Protein AF-A0A6H0IWJ4-F1 (afdb_monomer)

Radius of gyration: 12.51 Å; Cα contacts (8 Å, |Δi|>4): 118; chains: 1; bounding box: 27×22×34 Å

Nearest PDB structures (foldseek):
  6th6-assembly1_BT  TM=5.478E-01  e=1.620E-01  Thermococcus kodakarensis KOD1
  8ipb-assembly1_YA  TM=5.861E-01  e=1.914E+00  Triticum aestivum
  6zu5-assembly1_LS0  TM=5.522E-01  e=1.486E+00  Paranosema locustae
  8p5d-assembly1_LS0  TM=6.004E-01  e=5.271E+00  Spraguea lophii 42_110

Sequence (65 aa):
MTHYVCTVEFRDRASGAIDHFVRELSASDGSVASDEIERAFLTEHAGDQRDLEIAEIVCMPEGNH

pLDDT: mean 91.59, std 10.11, range [45.06, 97.94]

Solvent-accessible surface area (backbone atoms only — not comparable to full-atom values): 3861 Å² total; per-residue (Å²): 118,44,50,27,46,31,38,37,36,30,31,36,68,86,81,66,48,78,50,76,51,75,49,77,49,75,24,85,46,60,67,56,39,47,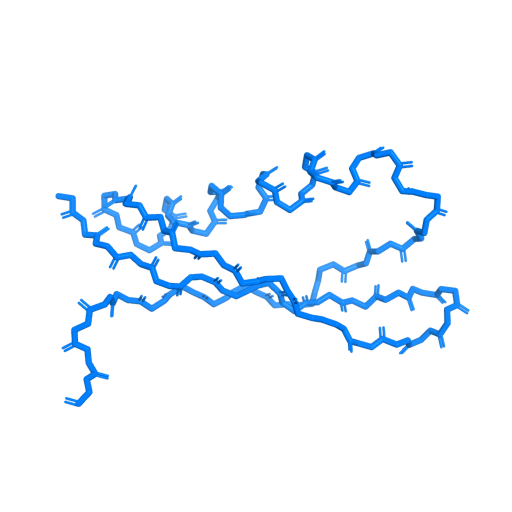56,51,51,50,52,50,53,49,61,77,46,66,82,52,92,67,58,70,43,80,76,47,78,49,58,44,63,73,82,85,126

Structure (mmCIF, N/CA/C/O backbone):
data_AF-A0A6H0IWJ4-F1
#
_entry.id   AF-A0A6H0IWJ4-F1
#
loop_
_atom_site.group_PDB
_atom_site.id
_atom_site.type_symbol
_atom_site.label_atom_id
_atom_site.label_alt_id
_atom_site.label_comp_id
_atom_site.label_asym_id
_atom_site.label_entity_id
_atom_site.label_seq_id
_atom_site.pdbx_PDB_ins_code
_atom_site.Cartn_x
_atom_site.Cartn_y
_atom_site.Cartn_z
_atom_site.occupancy
_atom_site.B_iso_or_equiv
_atom_site.auth_seq_id
_atom_site.auth_comp_id
_atom_site.auth_asym_id
_atom_site.auth_atom_id
_atom_site.pdbx_PDB_model_num
ATOM 1 N N . MET A 1 1 ? 12.053 5.748 -15.839 1.00 81.25 1 MET A N 1
ATOM 2 C CA . MET A 1 1 ? 10.932 5.809 -14.882 1.00 81.25 1 MET A CA 1
ATOM 3 C C . MET A 1 1 ? 9.870 4.874 -15.405 1.00 81.25 1 MET A C 1
ATOM 5 O O . MET A 1 1 ? 9.642 4.875 -16.611 1.00 81.25 1 MET A O 1
ATOM 9 N N . THR A 1 2 ? 9.304 4.066 -14.524 1.00 92.62 2 THR A N 1
ATOM 10 C CA . THR A 1 2 ? 8.309 3.042 -14.841 1.00 92.62 2 THR A CA 1
ATOM 11 C C . THR A 1 2 ? 6.989 3.463 -14.210 1.00 92.62 2 THR A C 1
ATOM 13 O O . THR A 1 2 ? 6.988 3.997 -13.098 1.00 92.62 2 THR A O 1
ATOM 16 N N . HIS A 1 3 ? 5.888 3.277 -14.934 1.00 95.19 3 HIS A N 1
ATOM 17 C CA . HIS A 1 3 ? 4.551 3.516 -14.405 1.00 95.19 3 HIS A CA 1
ATOM 18 C C . HIS A 1 3 ? 4.126 2.313 -13.564 1.00 95.19 3 HIS A C 1
ATOM 20 O O . HIS A 1 3 ? 4.310 1.180 -14.006 1.00 95.19 3 HIS A O 1
ATOM 26 N N . TYR A 1 4 ? 3.604 2.548 -12.365 1.00 95.50 4 TYR A N 1
ATOM 27 C CA . TYR A 1 4 ? 3.137 1.518 -11.446 1.00 95.50 4 TYR A CA 1
ATOM 28 C C . TYR A 1 4 ? 1.684 1.768 -11.068 1.00 95.50 4 TYR A C 1
ATOM 30 O O . TYR A 1 4 ? 1.293 2.899 -10.778 1.00 95.50 4 TYR A O 1
ATOM 38 N N . VAL A 1 5 ? 0.921 0.682 -10.991 1.00 96.31 5 VAL A N 1
ATOM 39 C CA . VAL A 1 5 ? -0.359 0.632 -10.290 1.00 96.31 5 VAL A CA 1
ATOM 40 C C . VAL A 1 5 ? -0.078 0.058 -8.905 1.00 96.31 5 VAL A C 1
ATOM 42 O O . VAL A 1 5 ? 0.320 -1.104 -8.778 1.00 96.31 5 VAL A O 1
ATOM 45 N N . CYS A 1 6 ? -0.238 0.883 -7.873 1.00 97.12 6 CYS A N 1
ATOM 46 C CA . CYS A 1 6 ? -0.015 0.500 -6.485 1.00 97.12 6 CYS A CA 1
ATOM 47 C C . CYS A 1 6 ? -1.344 0.352 -5.740 1.00 97.12 6 CYS A C 1
ATOM 49 O O . CYS A 1 6 ? -2.230 1.195 -5.873 1.00 97.12 6 CYS A O 1
ATOM 51 N N . THR A 1 7 ? -1.467 -0.704 -4.942 1.00 97.56 7 THR A N 1
ATOM 52 C CA . THR A 1 7 ? -2.605 -0.973 -4.056 1.00 97.56 7 THR A CA 1
ATOM 53 C C . THR A 1 7 ? -2.105 -1.097 -2.625 1.00 97.56 7 THR A C 1
ATOM 55 O O . THR A 1 7 ? -1.184 -1.868 -2.365 1.00 97.56 7 THR A O 1
ATOM 58 N N . VAL A 1 8 ? -2.720 -0.353 -1.712 1.00 97.75 8 VAL A N 1
ATOM 59 C CA . VAL A 1 8 ? -2.560 -0.500 -0.264 1.00 97.75 8 VAL A CA 1
ATOM 60 C C . VAL A 1 8 ? -3.809 -1.195 0.261 1.00 97.75 8 VAL A C 1
ATOM 62 O O . VAL A 1 8 ? -4.899 -0.624 0.197 1.00 97.75 8 VAL A O 1
ATOM 65 N N . GLU A 1 9 ? -3.664 -2.423 0.749 1.00 97.94 9 GLU A N 1
ATOM 66 C CA . GLU A 1 9 ? -4.691 -3.084 1.552 1.00 97.94 9 GLU A CA 1
ATOM 67 C C . GLU A 1 9 ? -4.548 -2.591 2.992 1.00 97.94 9 GLU A C 1
ATOM 69 O O . GLU A 1 9 ? -3.461 -2.639 3.577 1.00 97.94 9 GLU A O 1
ATOM 74 N N . PHE A 1 10 ? -5.639 -2.101 3.572 1.00 96.19 10 PHE A N 1
ATOM 75 C CA . PHE A 1 10 ? -5.638 -1.630 4.947 1.00 96.19 10 PHE A CA 1
ATOM 76 C C . PHE A 1 10 ? -6.899 -2.059 5.683 1.00 96.19 10 PHE A C 1
ATOM 78 O O . PHE A 1 10 ? -7.975 -2.238 5.111 1.00 96.19 10 PHE A O 1
ATOM 85 N N . ARG A 1 11 ? -6.751 -2.215 6.994 1.00 95.94 11 ARG A N 1
ATOM 86 C CA . ARG A 1 11 ? -7.811 -2.616 7.901 1.00 95.94 11 ARG A CA 1
ATOM 87 C C . ARG A 1 11 ? -8.175 -1.473 8.825 1.00 95.94 11 ARG A C 1
ATOM 89 O O . ARG A 1 11 ? -7.320 -0.888 9.480 1.00 95.94 11 ARG A O 1
ATOM 96 N N . ASP A 1 12 ? -9.465 -1.227 8.958 1.00 93.94 12 ASP A N 1
ATOM 97 C CA . ASP A 1 12 ? -10.002 -0.405 10.032 1.00 93.94 12 ASP A CA 1
ATOM 98 C C . ASP A 1 12 ? -10.145 -1.249 11.298 1.00 93.94 12 ASP A C 1
ATOM 100 O O . ASP A 1 12 ? -10.911 -2.214 11.335 1.00 93.94 12 ASP A O 1
ATOM 104 N N . ARG A 1 13 ? -9.413 -0.905 12.357 1.00 89.94 13 ARG A N 1
ATOM 105 C CA . ARG A 1 13 ? -9.456 -1.660 13.616 1.00 89.94 13 ARG A CA 1
ATOM 106 C C . ARG A 1 13 ? -10.741 -1.457 14.414 1.00 89.94 13 ARG A C 1
ATOM 108 O O . ARG A 1 13 ? -11.094 -2.340 15.193 1.00 89.94 13 ARG A O 1
ATOM 115 N N . ALA A 1 14 ? -11.450 -0.344 14.228 1.00 90.69 14 ALA A N 1
ATOM 116 C CA . ALA A 1 14 ? -12.699 -0.081 14.937 1.00 90.69 14 ALA A CA 1
ATOM 117 C C . ALA A 1 14 ? -13.852 -0.922 14.373 1.00 90.69 14 ALA A C 1
ATOM 119 O O . ALA A 1 14 ? -14.649 -1.471 15.135 1.00 90.69 14 ALA A O 1
ATOM 120 N N . SER A 1 15 ? -13.932 -1.037 13.045 1.00 91.69 15 SER A N 1
ATOM 121 C CA . SER A 1 15 ? -14.992 -1.797 12.363 1.00 91.69 15 SER A CA 1
ATOM 122 C C . SER A 1 15 ? -14.578 -3.219 11.971 1.00 91.69 15 SER A C 1
ATOM 124 O O . SER A 1 15 ? -15.430 -4.082 11.762 1.00 91.69 15 SER A O 1
ATOM 126 N N . GLY A 1 16 ? -13.275 -3.481 11.879 1.00 92.12 16 GLY A N 1
ATOM 127 C CA . GLY A 1 16 ? -12.710 -4.717 11.349 1.00 92.12 16 GLY A CA 1
ATOM 128 C C . GLY A 1 16 ? -12.765 -4.829 9.823 1.00 92.12 16 GLY A C 1
ATOM 129 O O . GLY A 1 16 ? -12.351 -5.870 9.313 1.00 92.12 16 GLY A O 1
ATOM 130 N N . ALA A 1 17 ? -13.267 -3.810 9.115 1.00 94.75 17 ALA A N 1
ATOM 131 C CA . ALA A 1 17 ? -13.386 -3.804 7.661 1.00 94.75 17 ALA A CA 1
ATOM 132 C C . ALA A 1 17 ? -12.010 -3.748 6.982 1.00 94.75 17 ALA A C 1
ATOM 134 O O . ALA A 1 17 ? -11.084 -3.127 7.504 1.00 94.75 17 ALA A O 1
ATOM 135 N N . ILE A 1 18 ? -11.900 -4.401 5.825 1.00 96.06 18 ILE A N 1
ATOM 136 C CA . ILE A 1 18 ? -10.724 -4.352 4.954 1.00 96.06 18 ILE A CA 1
ATOM 137 C C . ILE A 1 18 ? -11.110 -3.546 3.718 1.00 96.06 18 ILE A C 1
ATOM 139 O O . ILE A 1 18 ? -12.104 -3.863 3.060 1.00 96.06 18 ILE A O 1
ATOM 143 N N . ASP A 1 19 ? -10.318 -2.525 3.422 1.00 95.44 19 ASP A N 1
ATOM 144 C CA . ASP A 1 19 ? -10.488 -1.615 2.298 1.00 95.44 19 ASP A CA 1
ATOM 145 C C . ASP A 1 19 ? -9.187 -1.533 1.487 1.00 95.44 19 ASP A C 1
ATOM 147 O O . ASP A 1 19 ? -8.117 -1.967 1.921 1.00 95.44 19 ASP A O 1
ATOM 151 N N . HIS A 1 20 ? -9.294 -0.981 0.278 1.00 96.31 20 HIS A N 1
ATOM 152 C CA . HIS A 1 20 ? -8.173 -0.851 -0.646 1.00 96.31 20 HIS A CA 1
ATOM 153 C C . HIS A 1 20 ? -8.029 0.595 -1.103 1.00 96.31 20 HIS A C 1
ATOM 155 O O . HIS A 1 20 ? -9.004 1.237 -1.498 1.00 96.31 20 HIS A O 1
ATOM 161 N N . PHE A 1 21 ? -6.796 1.087 -1.103 1.00 95.88 21 PHE A N 1
ATOM 162 C CA . PHE A 1 21 ? -6.426 2.378 -1.666 1.00 95.88 21 PHE A CA 1
ATOM 163 C C . PHE A 1 21 ? -5.530 2.145 -2.883 1.00 95.88 21 PHE A C 1
ATOM 165 O O . PHE A 1 21 ? -4.419 1.634 -2.756 1.00 95.88 21 PHE A O 1
ATOM 172 N N . VAL A 1 22 ? -6.036 2.478 -4.072 1.00 95.81 22 VAL A N 1
ATOM 173 C CA . VAL A 1 22 ? -5.355 2.232 -5.351 1.00 95.81 22 VAL A CA 1
ATOM 174 C C . VAL A 1 22 ? -4.936 3.555 -5.970 1.00 95.81 22 VAL A C 1
ATOM 176 O O . VAL A 1 22 ? -5.743 4.482 -6.059 1.00 95.81 22 VAL A O 1
ATOM 179 N N . ARG A 1 23 ? -3.689 3.635 -6.439 1.00 95.88 23 ARG A N 1
ATOM 180 C CA . ARG A 1 23 ? -3.189 4.813 -7.146 1.00 95.88 23 ARG A CA 1
ATOM 181 C C . ARG A 1 23 ? -2.137 4.453 -8.181 1.00 95.88 23 ARG A C 1
ATOM 183 O O . ARG A 1 23 ? -1.312 3.564 -7.990 1.00 95.88 23 ARG A O 1
ATOM 190 N N . GLU A 1 24 ? -2.158 5.214 -9.260 1.00 95.50 24 GLU A N 1
ATOM 191 C CA . GLU A 1 24 ? -1.172 5.166 -10.328 1.00 95.50 24 GLU A CA 1
ATOM 192 C C . GLU A 1 24 ? -0.076 6.206 -10.068 1.00 95.50 24 GLU A C 1
ATOM 194 O O .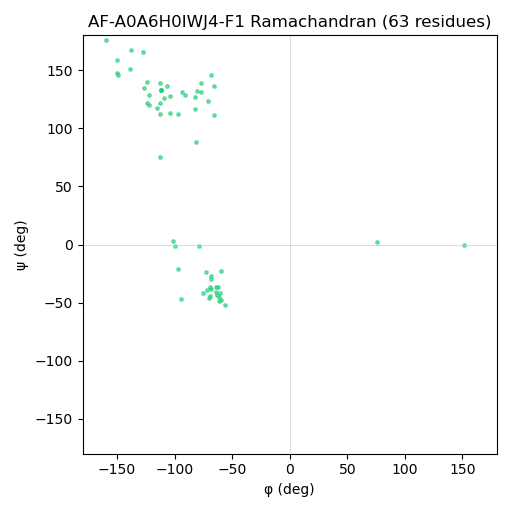 GLU A 1 24 ? -0.368 7.364 -9.744 1.00 95.50 24 GLU A O 1
ATOM 199 N N . LEU A 1 25 ? 1.191 5.800 -10.172 1.00 94.31 25 LEU A N 1
ATOM 200 C CA . LEU A 1 25 ? 2.337 6.690 -9.984 1.00 94.31 25 LEU A CA 1
ATOM 201 C C . LEU A 1 25 ? 3.540 6.261 -10.828 1.00 94.31 25 LEU A C 1
ATOM 203 O O . LEU A 1 25 ? 3.668 5.115 -11.247 1.00 94.31 25 LEU A O 1
ATOM 207 N N . SER A 1 26 ? 4.456 7.196 -11.078 1.00 94.94 26 SER A N 1
ATOM 208 C CA . SER A 1 26 ? 5.719 6.919 -11.771 1.00 94.94 26 SER A CA 1
ATOM 209 C C . SER A 1 26 ? 6.878 6.891 -10.781 1.00 94.94 26 SER A C 1
ATOM 211 O O . SER A 1 26 ? 7.079 7.859 -10.052 1.00 94.94 26 SER A O 1
ATOM 213 N N . ALA A 1 27 ? 7.675 5.822 -10.800 1.00 95.25 27 ALA A N 1
ATOM 214 C CA . ALA A 1 27 ? 8.827 5.643 -9.913 1.00 95.25 27 ALA A CA 1
ATOM 215 C C . ALA A 1 27 ? 10.046 5.074 -10.662 1.00 95.25 27 ALA A C 1
ATOM 217 O O . ALA A 1 27 ? 9.955 4.644 -11.819 1.00 95.25 27 ALA A O 1
ATOM 218 N N . SER A 1 28 ? 11.226 5.097 -10.034 1.00 95.31 28 SER A N 1
ATOM 219 C CA . SER A 1 28 ? 12.436 4.470 -10.596 1.00 95.31 28 SER A CA 1
ATOM 220 C C . SER A 1 28 ? 12.351 2.944 -10.600 1.00 95.31 28 SER A C 1
ATOM 222 O O . SER A 1 28 ? 12.807 2.312 -11.551 1.00 95.31 28 SER A O 1
ATOM 224 N N . ASP A 1 29 ? 11.744 2.376 -9.563 1.00 95.25 29 ASP A N 1
ATOM 225 C CA . ASP A 1 29 ? 11.636 0.949 -9.274 1.00 95.25 29 ASP A CA 1
ATOM 226 C C . ASP A 1 29 ? 10.458 0.705 -8.311 1.00 95.25 29 ASP A C 1
ATOM 228 O O . ASP A 1 29 ? 9.815 1.653 -7.853 1.00 95.25 29 ASP A O 1
ATOM 232 N N . GLY A 1 30 ? 10.168 -0.565 -8.019 1.00 93.00 30 GLY A N 1
ATOM 233 C CA . GLY A 1 30 ? 9.048 -0.945 -7.160 1.00 93.00 30 GLY A CA 1
ATOM 234 C C . GLY A 1 30 ? 9.212 -0.545 -5.691 1.00 93.00 30 GLY A C 1
ATOM 2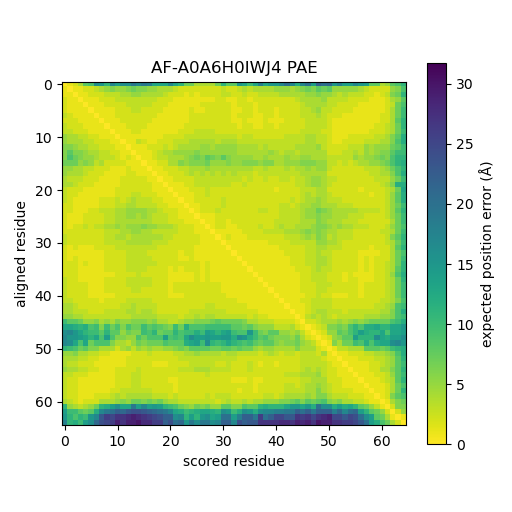35 O O . GLY A 1 30 ? 8.208 -0.302 -5.038 1.00 93.00 30 GLY A O 1
ATOM 236 N N . SER A 1 31 ? 10.440 -0.416 -5.172 1.00 95.94 31 SER A N 1
ATOM 237 C CA . SER A 1 31 ? 10.656 0.014 -3.781 1.00 95.94 31 SER A CA 1
ATOM 238 C C . SER A 1 31 ? 10.287 1.482 -3.615 1.00 95.94 31 SER A C 1
ATOM 240 O O . SER A 1 31 ? 9.563 1.835 -2.691 1.00 95.94 31 SER A O 1
ATOM 242 N N . VAL A 1 32 ? 10.735 2.326 -4.550 1.00 96.88 32 VAL A N 1
ATOM 243 C CA . VAL A 1 32 ? 10.357 3.746 -4.562 1.00 96.88 32 VAL A CA 1
ATOM 244 C C . VAL A 1 32 ? 8.854 3.903 -4.784 1.00 96.88 32 VAL A C 1
ATOM 246 O O . VAL A 1 32 ? 8.238 4.770 -4.174 1.00 96.88 32 VAL A O 1
ATOM 249 N N . ALA A 1 33 ? 8.243 3.052 -5.613 1.00 96.38 33 ALA A N 1
ATOM 250 C CA . ALA A 1 33 ? 6.796 3.063 -5.803 1.00 96.38 33 ALA A CA 1
ATOM 251 C C . ALA A 1 33 ? 6.035 2.764 -4.498 1.00 96.38 33 ALA A C 1
ATOM 253 O O . ALA A 1 33 ? 5.091 3.486 -4.172 1.00 96.38 33 ALA A O 1
ATOM 254 N N . SER A 1 34 ? 6.477 1.750 -3.744 1.00 96.69 34 SER A N 1
ATOM 255 C CA . SER A 1 34 ? 5.900 1.370 -2.448 1.00 96.69 34 SER A CA 1
ATOM 256 C C . SER A 1 34 ? 6.039 2.468 -1.387 1.00 96.69 34 SER A C 1
ATOM 258 O O . SER A 1 34 ? 5.068 2.778 -0.700 1.00 96.69 34 SER A O 1
ATOM 260 N N . ASP A 1 35 ? 7.208 3.106 -1.288 1.00 97.12 35 ASP A N 1
ATOM 261 C CA . ASP A 1 35 ? 7.426 4.201 -0.330 1.00 97.12 35 ASP A CA 1
ATOM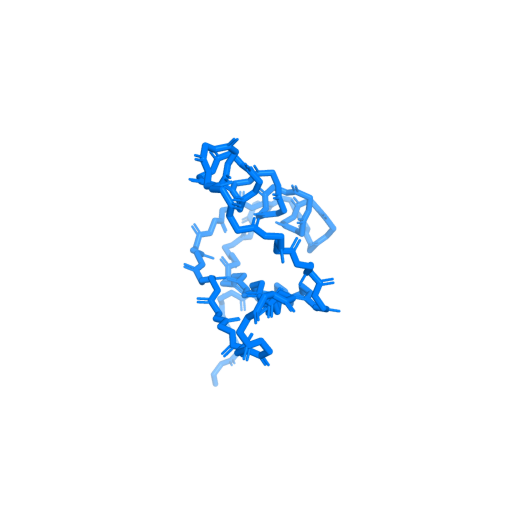 262 C C . ASP A 1 35 ? 6.526 5.414 -0.635 1.00 97.12 35 ASP A C 1
ATOM 264 O O . ASP A 1 35 ? 5.976 6.055 0.265 1.00 97.12 35 ASP A O 1
ATOM 268 N N . GLU A 1 36 ? 6.365 5.751 -1.918 1.00 96.81 36 GLU A N 1
ATOM 269 C CA . GLU A 1 36 ? 5.558 6.899 -2.338 1.00 96.81 36 GLU A CA 1
ATOM 270 C C . GLU A 1 36 ? 4.053 6.647 -2.150 1.00 96.81 36 GLU A C 1
ATOM 272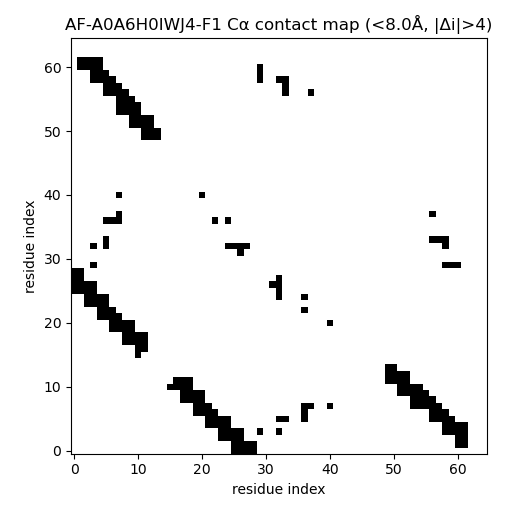 O O . GLU A 1 36 ? 3.339 7.552 -1.704 1.00 96.81 36 GLU A O 1
ATOM 277 N N . ILE A 1 37 ? 3.558 5.430 -2.425 1.00 97.06 37 ILE A N 1
ATOM 278 C CA . ILE A 1 37 ? 2.146 5.095 -2.176 1.00 97.06 37 ILE A CA 1
ATOM 279 C C . ILE A 1 37 ? 1.821 5.052 -0.680 1.00 97.06 37 ILE A C 1
ATOM 281 O O . ILE A 1 37 ? 0.762 5.542 -0.286 1.00 97.06 37 ILE A O 1
ATOM 285 N N . GLU A 1 38 ? 2.727 4.542 0.162 1.00 96.62 38 GLU A N 1
ATOM 286 C CA . GLU A 1 38 ? 2.545 4.542 1.617 1.00 96.62 38 GLU A CA 1
ATOM 287 C C . GLU A 1 38 ? 2.399 5.976 2.141 1.00 96.62 38 GLU A C 1
ATOM 289 O O . GLU A 1 38 ? 1.450 6.296 2.860 1.00 96.62 38 GLU A O 1
ATOM 294 N N . ARG A 1 39 ? 3.287 6.884 1.716 1.00 96.19 39 ARG A N 1
ATOM 295 C CA . ARG A 1 39 ? 3.205 8.308 2.078 1.00 96.19 39 ARG A CA 1
ATOM 296 C C . ARG A 1 39 ? 1.916 8.961 1.600 1.00 96.19 39 ARG A C 1
ATOM 298 O O . ARG A 1 39 ? 1.338 9.757 2.342 1.00 96.19 39 ARG A O 1
ATOM 305 N N . ALA A 1 40 ? 1.476 8.653 0.379 1.00 95.94 40 ALA A N 1
ATOM 306 C CA . ALA A 1 40 ? 0.219 9.166 -0.155 1.00 95.94 40 ALA A CA 1
ATOM 307 C C . ALA A 1 40 ? -0.968 8.696 0.697 1.00 95.94 40 ALA A C 1
ATOM 309 O O . ALA A 1 40 ? -1.759 9.528 1.141 1.00 95.94 40 ALA A O 1
ATOM 310 N N . PHE A 1 41 ? -1.026 7.397 1.009 1.00 95.81 41 PHE A N 1
ATOM 311 C CA . PHE A 1 41 ? -2.046 6.821 1.883 1.00 95.81 41 PHE A CA 1
ATOM 312 C C . PHE A 1 41 ? -2.064 7.507 3.254 1.00 95.81 41 PHE A C 1
ATOM 314 O O . PHE A 1 41 ? -3.110 8.005 3.674 1.00 95.81 41 PHE A O 1
ATOM 321 N N . LEU A 1 42 ? -0.907 7.606 3.920 1.00 93.88 42 LEU A N 1
ATOM 322 C CA . LEU A 1 42 ? -0.796 8.238 5.236 1.00 93.88 42 LEU A CA 1
ATOM 323 C C . LEU A 1 42 ? -1.185 9.717 5.200 1.00 93.88 42 LEU A C 1
ATOM 325 O O . LEU A 1 42 ? -1.801 10.199 6.140 1.00 93.88 42 LEU A O 1
ATOM 329 N N . THR A 1 43 ? -0.856 10.440 4.128 1.00 94.44 43 THR A N 1
ATOM 330 C CA . THR A 1 43 ? -1.201 11.863 3.989 1.00 94.44 43 THR A CA 1
ATOM 331 C C . THR A 1 43 ? -2.702 12.063 3.804 1.00 94.44 43 THR A C 1
ATOM 333 O O . THR A 1 43 ? -3.283 12.938 4.444 1.00 94.44 43 THR A O 1
ATOM 336 N N . GLU A 1 44 ? -3.341 11.255 2.955 1.00 93.56 44 GLU A N 1
ATOM 337 C CA . GLU A 1 44 ? -4.784 11.350 2.697 1.00 93.56 44 GLU A CA 1
ATOM 338 C C . GLU A 1 44 ? -5.615 10.944 3.921 1.00 93.56 44 GLU A C 1
ATOM 340 O O . GLU A 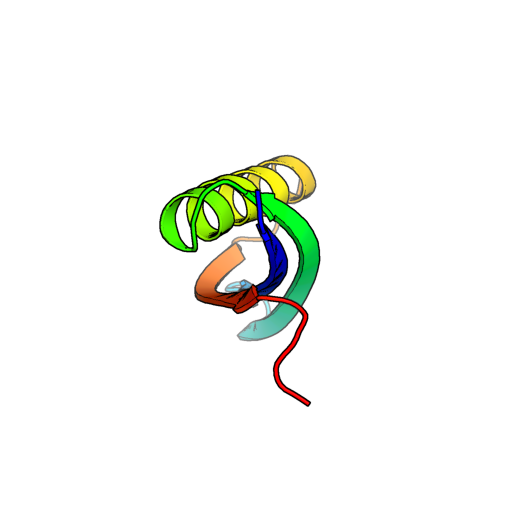1 44 ? -6.678 11.517 4.156 1.00 93.56 44 GLU A O 1
ATOM 345 N N . HIS A 1 45 ? -5.090 10.037 4.750 1.00 92.19 45 HIS A N 1
ATOM 346 C CA . HIS A 1 45 ? -5.756 9.560 5.963 1.00 92.19 45 HIS A CA 1
ATOM 347 C C . HIS A 1 45 ? -5.220 10.190 7.261 1.00 92.19 45 HIS A C 1
ATOM 349 O O . HIS A 1 45 ? -5.706 9.861 8.338 1.00 92.19 45 HIS A O 1
ATOM 355 N N . ALA A 1 46 ? -4.274 11.137 7.203 1.00 84.69 46 ALA A N 1
ATOM 356 C CA . ALA A 1 46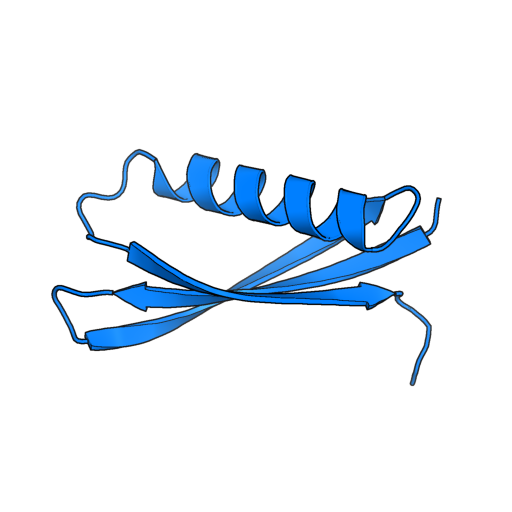 ? -3.673 11.765 8.391 1.00 84.69 46 ALA A CA 1
ATOM 357 C C . ALA A 1 46 ? -4.690 12.495 9.291 1.00 84.69 46 ALA A C 1
ATOM 359 O O . ALA A 1 46 ? -4.419 12.734 10.467 1.00 84.69 46 ALA A O 1
ATOM 360 N N . GLY A 1 47 ? -5.838 12.895 8.734 1.00 80.75 47 GLY A N 1
ATOM 361 C CA . GLY A 1 47 ? -6.939 13.532 9.462 1.00 80.75 47 GLY A CA 1
ATOM 362 C C . GLY A 1 47 ? -8.079 12.585 9.832 1.00 80.75 47 GLY A C 1
ATOM 363 O O . GLY A 1 47 ? -9.055 13.026 10.442 1.00 80.75 47 GLY A O 1
ATOM 364 N N . ASP A 1 48 ? -7.985 11.317 9.443 1.00 80.81 48 ASP A N 1
ATOM 365 C CA . ASP A 1 48 ? -9.019 10.338 9.717 1.00 80.81 48 ASP A CA 1
ATOM 366 C C . ASP A 1 48 ? -8.933 9.896 11.188 1.00 80.81 48 ASP A C 1
ATOM 368 O O . ASP A 1 48 ? -7.858 9.604 11.708 1.00 80.81 48 ASP A O 1
ATOM 372 N N . GLN A 1 49 ? -10.064 9.900 11.903 1.00 78.12 49 GLN A N 1
ATOM 373 C CA . GLN A 1 49 ? -10.109 9.451 13.304 1.00 78.12 49 GLN A CA 1
ATOM 374 C C . GLN A 1 49 ? -10.124 7.917 13.423 1.00 78.12 49 GLN A C 1
ATOM 376 O O . GLN A 1 49 ? -10.182 7.392 14.539 1.00 78.12 49 GLN A O 1
ATOM 381 N N . ARG A 1 50 ? -10.117 7.193 12.295 1.00 83.44 50 ARG A N 1
ATOM 382 C CA . ARG A 1 50 ? -10.072 5.730 12.250 1.00 83.44 50 ARG A CA 1
ATOM 383 C C . ARG A 1 50 ? -8.658 5.227 12.537 1.00 83.44 50 ARG A C 1
ATOM 385 O O . ARG A 1 50 ? -7.670 5.761 12.045 1.00 83.44 50 ARG A O 1
ATOM 392 N N . ASP A 1 51 ? -8.578 4.152 13.316 1.00 88.56 51 ASP A N 1
ATOM 393 C CA . ASP A 1 51 ? -7.332 3.417 13.543 1.00 88.56 51 ASP A CA 1
ATOM 394 C C . ASP A 1 51 ? -7.103 2.473 12.352 1.00 88.56 51 ASP A C 1
ATOM 396 O O . ASP A 1 51 ? -7.612 1.348 12.328 1.00 88.56 51 ASP A O 1
ATOM 400 N N . LEU A 1 52 ? -6.431 2.987 11.318 1.00 93.62 52 LEU A N 1
ATOM 401 C CA . LEU A 1 52 ? -6.135 2.263 10.082 1.00 93.62 52 LEU A CA 1
ATOM 402 C C . LEU A 1 52 ? -4.778 1.552 10.182 1.00 93.62 52 LEU A C 1
ATOM 404 O O . LEU A 1 52 ? -3.759 2.167 10.492 1.00 93.62 52 LEU A O 1
ATOM 408 N N . GLU A 1 53 ? -4.757 0.260 9.876 1.00 93.88 53 GLU A N 1
ATOM 409 C CA . GLU A 1 53 ? -3.560 -0.581 9.831 1.00 93.88 53 GLU A CA 1
ATOM 410 C C . GLU A 1 53 ? -3.289 -1.009 8.388 1.00 93.88 53 GLU A C 1
ATOM 412 O O . GLU A 1 53 ? -4.138 -1.645 7.769 1.00 93.88 53 GLU A O 1
ATOM 417 N N . ILE A 1 54 ? -2.111 -0.686 7.851 1.00 95.38 54 ILE A N 1
ATOM 418 C CA . ILE A 1 54 ? -1.684 -1.199 6.543 1.00 95.38 54 ILE A CA 1
ATOM 419 C C . ILE A 1 54 ? -1.379 -2.694 6.684 1.00 95.38 54 ILE A C 1
ATOM 421 O O . ILE A 1 54 ? -0.548 -3.081 7.507 1.00 95.38 54 ILE A O 1
ATOM 425 N N . ALA A 1 55 ? -2.044 -3.519 5.876 1.00 95.69 55 ALA A N 1
ATOM 426 C CA . ALA A 1 55 ? -1.845 -4.964 5.832 1.00 95.69 55 ALA A CA 1
ATOM 427 C C . ALA A 1 55 ? -0.838 -5.358 4.742 1.00 95.69 55 ALA A C 1
ATOM 429 O O . ALA A 1 55 ? 0.095 -6.117 5.009 1.00 95.69 55 ALA A O 1
ATOM 430 N N . GLU A 1 56 ? -0.993 -4.810 3.533 1.00 9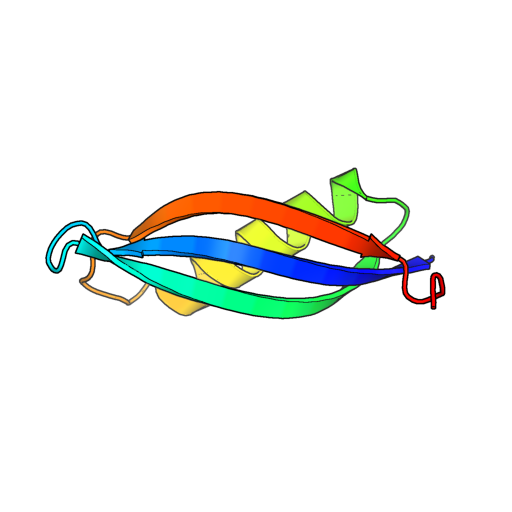7.06 56 GLU A N 1
ATOM 431 C CA . GLU A 1 56 ? -0.127 -5.111 2.391 1.00 97.06 56 GLU A CA 1
ATOM 432 C C . GLU A 1 56 ? -0.016 -3.913 1.436 1.00 97.06 56 GLU A C 1
ATOM 434 O O . GLU A 1 56 ? -0.964 -3.148 1.257 1.00 97.06 56 GLU A O 1
ATOM 439 N N . ILE A 1 57 ? 1.149 -3.763 0.798 1.00 97.44 57 ILE A N 1
ATOM 440 C CA . ILE A 1 57 ? 1.368 -2.827 -0.308 1.00 97.44 57 ILE A CA 1
ATOM 441 C C . ILE A 1 57 ? 1.885 -3.613 -1.510 1.00 97.44 57 ILE A C 1
ATOM 443 O O . ILE A 1 57 ? 2.943 -4.241 -1.442 1.00 97.44 57 ILE A O 1
ATOM 447 N N . VAL A 1 58 ? 1.167 -3.532 -2.628 1.00 96.62 58 VAL A N 1
ATOM 448 C CA . VAL A 1 58 ? 1.539 -4.181 -3.889 1.00 96.62 58 VAL A CA 1
ATOM 449 C C . VAL A 1 58 ? 1.649 -3.131 -4.983 1.00 96.62 58 VAL A C 1
ATOM 451 O O . VAL A 1 58 ? 0.664 -2.477 -5.310 1.00 96.62 58 VAL A O 1
ATOM 454 N N . CYS A 1 59 ? 2.827 -3.002 -5.590 1.00 96.12 59 CYS A N 1
ATOM 455 C CA . CYS A 1 59 ? 3.057 -2.146 -6.752 1.00 96.12 59 CYS A CA 1
ATOM 456 C C . CYS A 1 59 ? 3.442 -2.995 -7.962 1.00 96.12 59 CYS A C 1
ATOM 458 O O . CYS A 1 59 ? 4.484 -3.654 -7.965 1.00 96.12 59 CYS A O 1
ATOM 460 N N . MET A 1 60 ? 2.618 -2.956 -9.008 1.00 95.06 60 MET A N 1
ATOM 461 C CA . MET A 1 60 ? 2.870 -3.671 -10.259 1.00 95.06 60 MET A CA 1
ATOM 462 C C . MET A 1 60 ? 3.151 -2.674 -11.382 1.00 95.06 60 MET A C 1
ATOM 464 O O . MET A 1 60 ? 2.407 -1.701 -11.515 1.00 95.06 60 MET A O 1
ATOM 468 N N . PRO A 1 61 ? 4.205 -2.873 -12.192 1.00 92.25 61 PRO A N 1
ATOM 469 C CA . PRO A 1 61 ? 4.450 -2.011 -13.335 1.00 92.25 61 PRO A CA 1
ATOM 470 C C . PRO A 1 61 ? 3.325 -2.174 -14.365 1.00 92.25 61 PRO A C 1
ATOM 472 O O . PRO A 1 61 ? 2.907 -3.293 -14.672 1.00 92.25 61 PRO A O 1
ATOM 475 N N . GLU A 1 62 ? 2.847 -1.062 -14.916 1.00 78.06 62 GLU A N 1
ATOM 476 C CA . GLU A 1 62 ? 1.875 -1.068 -16.006 1.00 78.06 62 GLU A CA 1
ATOM 477 C C . GLU A 1 62 ? 2.541 -1.686 -17.246 1.00 78.06 62 GLU A C 1
ATOM 479 O O . GLU A 1 62 ? 3.503 -1.141 -17.788 1.00 78.06 62 GLU A O 1
ATOM 484 N N . GLY A 1 63 ? 2.087 -2.873 -17.655 1.00 61.78 63 GLY A N 1
ATOM 485 C CA . GLY A 1 63 ? 2.676 -3.583 -18.795 1.00 61.78 63 GLY A CA 1
ATOM 486 C C . GLY A 1 63 ? 2.594 -5.107 -18.767 1.00 61.78 63 GLY A C 1
ATOM 487 O O . GLY A 1 63 ? 3.050 -5.733 -19.718 1.00 61.78 63 GLY A O 1
ATOM 488 N N . ASN A 1 64 ? 2.017 -5.714 -17.727 1.00 48.28 64 ASN A N 1
ATOM 489 C CA . ASN A 1 64 ? 1.839 -7.165 -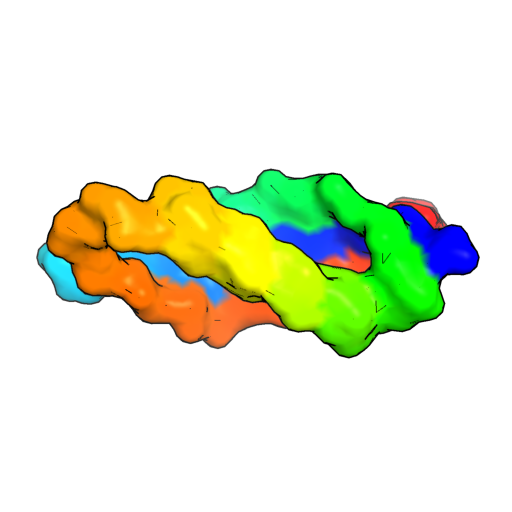17.668 1.00 48.28 64 ASN A CA 1
ATOM 490 C C . ASN A 1 64 ? 0.347 -7.538 -17.737 1.00 48.28 64 ASN A C 1
ATOM 492 O O . ASN A 1 64 ? -0.267 -7.859 -16.722 1.00 48.28 64 ASN A O 1
ATOM 496 N N . HIS A 1 65 ? -0.220 -7.445 -18.943 1.00 45.06 65 HIS A N 1
ATOM 497 C CA . HIS A 1 65 ? -1.524 -8.003 -19.321 1.00 45.06 65 HIS A CA 1
ATOM 498 C C . HIS A 1 65 ? -1.329 -9.122 -20.346 1.00 45.06 65 HIS A C 1
ATOM 500 O O . HIS A 1 65 ? -0.494 -8.932 -21.261 1.00 45.06 65 HIS A O 1
#

Mean predicted aligned error: 4.12 Å

Foldseek 3Di:
DFKKWKKWWKAFPVVRDIDIDIDIDDDPDVVRVQVVVVVVVCVVCVPPPTPMGTDDMDIDTPDDD

Secondary structure (DSSP, 8-state):
-EEEEEEEEEEETTT--EEEEEEEEEESSHHHHHHHHHHHHHHHHTT--S-EEEEEEEEEETT--